Protein AF-A0A3A6MTH6-F1 (afdb_monomer_lite)

Sequence (159 aa):
MTALTVNKDRPFRAPSGGLETMKVQLAGYTNRGAGNVAFTCFKGAVIACDVSDTDGYFGPMDFSAATGDLFGGIAMEKQAVTSVETADGSVELTVAKNGVWAFPKASLAITDLGAVIYATDTDAVTTTSTNAMAIGILEDIDDTYAWINIEDYFMRAIA

Structure (mmCIF, N/CA/C/O backbone):
data_AF-A0A3A6MTH6-F1
#
_entry.id   AF-A0A3A6MTH6-F1
#
loop_
_atom_site.group_PDB
_atom_site.id
_atom_site.type_symbol
_atom_site.label_atom_id
_atom_site.label_alt_id
_atom_site.label_comp_id
_atom_site.label_asym_id
_atom_site.label_entity_id
_atom_site.label_seq_id
_atom_site.pdbx_PDB_ins_code
_atom_site.Cartn_x
_atom_site.Cartn_y
_atom_site.Cartn_z
_atom_site.occupancy
_atom_site.B_iso_or_equiv
_atom_site.auth_seq_id
_atom_site.auth_comp_id
_atom_site.auth_asym_id
_atom_site.auth_atom_id
_atom_site.pdbx_PDB_model_num
ATOM 1 N N . MET A 1 1 ? -10.440 -2.875 -12.773 1.00 51.69 1 MET A N 1
ATOM 2 C CA . MET A 1 1 ? -9.432 -2.503 -11.771 1.00 51.69 1 MET A CA 1
ATOM 3 C C . MET A 1 1 ? -9.098 -1.046 -11.983 1.00 51.69 1 MET A C 1
ATOM 5 O O . MET A 1 1 ? -8.857 -0.653 -13.124 1.00 51.69 1 MET A O 1
ATOM 9 N N . THR A 1 2 ? -9.224 -0.228 -10.943 1.00 50.03 2 THR A N 1
ATOM 10 C CA . THR A 1 2 ? -9.032 1.221 -11.056 1.00 50.03 2 THR A CA 1
ATOM 11 C C . THR A 1 2 ? -7.782 1.569 -10.278 1.00 50.03 2 THR A C 1
ATOM 13 O O . THR A 1 2 ? -7.848 1.833 -9.080 1.00 50.03 2 THR A O 1
ATOM 16 N N . ALA A 1 3 ? -6.646 1.575 -10.975 1.00 59.59 3 ALA A N 1
ATOM 17 C CA . ALA A 1 3 ? -5.412 2.091 -10.415 1.00 59.59 3 ALA A CA 1
ATOM 18 C C . ALA A 1 3 ? -5.623 3.530 -9.925 1.00 59.59 3 ALA A C 1
ATOM 20 O O . ALA A 1 3 ? -6.411 4.304 -10.484 1.00 59.59 3 ALA A O 1
ATOM 21 N N . LEU A 1 4 ? -4.883 3.900 -8.885 1.00 77.81 4 LEU A N 1
ATOM 22 C CA . LEU A 1 4 ? -4.774 5.291 -8.478 1.00 77.81 4 LEU A CA 1
ATOM 23 C C . LEU A 1 4 ? -4.398 6.165 -9.674 1.00 77.81 4 LEU A C 1
ATOM 25 O O . LEU A 1 4 ? -3.557 5.789 -10.481 1.00 77.81 4 LEU A O 1
ATOM 29 N N . THR A 1 5 ? -5.011 7.341 -9.775 1.00 83.38 5 THR A N 1
ATOM 30 C CA . THR A 1 5 ? -4.759 8.288 -10.875 1.00 83.38 5 THR A CA 1
ATOM 31 C C . THR A 1 5 ? -4.035 9.553 -10.415 1.00 83.38 5 THR A C 1
ATOM 33 O O . THR A 1 5 ? -3.612 10.362 -11.240 1.00 83.38 5 THR A O 1
ATOM 36 N N . VAL A 1 6 ? -3.879 9.729 -9.099 1.00 87.69 6 VAL A N 1
ATOM 37 C CA . VAL A 1 6 ? -3.254 10.890 -8.456 1.00 87.69 6 VAL A CA 1
ATOM 38 C C . VAL A 1 6 ? -2.546 10.477 -7.164 1.00 87.69 6 VAL A C 1
ATOM 40 O O . VAL A 1 6 ? -2.875 9.450 -6.567 1.00 87.69 6 VAL A O 1
ATOM 43 N N . ASN A 1 7 ? -1.599 11.303 -6.706 1.00 89.56 7 ASN A N 1
ATOM 44 C CA . ASN A 1 7 ? -1.023 11.169 -5.368 1.00 89.56 7 ASN A CA 1
ATOM 45 C C . ASN A 1 7 ? -2.121 11.319 -4.312 1.00 89.56 7 ASN A C 1
ATOM 47 O O . ASN A 1 7 ? -2.976 12.199 -4.419 1.00 89.56 7 ASN A O 1
ATOM 51 N N . LYS A 1 8 ? -2.078 10.467 -3.288 1.00 86.81 8 LYS A N 1
ATOM 52 C CA . LYS A 1 8 ? -3.010 10.522 -2.158 1.00 86.81 8 LYS A CA 1
ATOM 53 C C . LYS A 1 8 ? -2.473 11.327 -0.985 1.00 86.81 8 LYS A C 1
ATOM 55 O O . LYS A 1 8 ? -3.280 11.795 -0.193 1.00 86.81 8 LYS A O 1
ATOM 60 N N . ASP A 1 9 ? -1.146 11.450 -0.869 1.00 87.06 9 ASP A N 1
ATOM 61 C CA . ASP A 1 9 ? -0.467 12.138 0.240 1.00 87.06 9 ASP A CA 1
ATOM 62 C C . ASP A 1 9 ? -1.086 11.778 1.604 1.00 87.06 9 ASP A C 1
ATOM 64 O O . ASP A 1 9 ? -1.457 12.642 2.397 1.00 87.06 9 ASP A O 1
ATOM 68 N N . ARG A 1 10 ? -1.245 10.466 1.839 1.00 92.19 10 ARG A N 1
ATOM 69 C CA . ARG A 1 10 ? -1.963 9.929 3.000 1.00 92.19 10 ARG A CA 1
ATOM 70 C C . ARG A 1 10 ? -1.387 10.492 4.305 1.00 92.19 10 ARG A C 1
ATOM 72 O O . ARG A 1 10 ? -0.175 10.384 4.514 1.00 92.19 10 ARG A O 1
ATOM 79 N N . PRO A 1 11 ? -2.232 11.030 5.203 1.00 96.06 11 PRO A N 1
ATOM 80 C CA . PRO A 1 11 ? -1.827 11.286 6.576 1.00 96.06 11 PRO A CA 1
ATOM 81 C C . PRO A 1 11 ? -1.306 10.003 7.230 1.00 96.06 11 PRO A C 1
ATOM 83 O O . PRO A 1 11 ? -1.843 8.917 6.997 1.00 96.06 11 PRO A O 1
ATOM 86 N N . PHE A 1 12 ? -0.279 10.131 8.066 1.00 96.81 12 PHE A N 1
ATOM 87 C CA . PHE A 1 12 ? 0.269 9.004 8.811 1.00 96.81 12 PHE A CA 1
ATOM 88 C C . PHE A 1 12 ? 0.731 9.423 10.203 1.00 96.81 12 PHE A C 1
ATOM 90 O O . PHE A 1 12 ? 1.056 10.587 10.450 1.00 96.81 12 PHE A O 1
ATOM 97 N N . ARG A 1 13 ? 0.769 8.449 11.111 1.00 97.25 13 ARG A N 1
ATOM 98 C CA . ARG A 1 13 ? 1.364 8.569 12.442 1.00 97.25 13 ARG A CA 1
ATOM 99 C C . ARG A 1 13 ? 2.617 7.697 12.453 1.00 97.25 13 ARG A C 1
ATOM 101 O O . ARG A 1 13 ? 2.530 6.480 12.290 1.00 97.25 13 ARG A O 1
ATOM 108 N N . ALA A 1 14 ? 3.782 8.328 12.578 1.00 94.25 14 ALA A N 1
ATOM 109 C CA . ALA A 1 14 ? 5.042 7.604 12.700 1.00 94.25 14 ALA A CA 1
ATOM 110 C C . ALA A 1 14 ? 5.132 6.941 14.086 1.00 94.25 14 ALA A C 1
ATOM 112 O O . ALA A 1 14 ? 4.704 7.554 15.071 1.00 94.25 14 ALA A O 1
ATOM 113 N N . PRO A 1 15 ? 5.713 5.736 14.193 1.00 93.06 15 PRO A N 1
ATOM 114 C CA . PRO A 1 15 ? 6.022 5.157 15.492 1.00 93.06 15 PRO A CA 1
ATOM 115 C C . PRO A 1 15 ? 7.141 5.959 16.176 1.00 93.06 15 PRO A C 1
ATOM 117 O O . PRO A 1 15 ? 7.805 6.795 15.559 1.00 93.06 15 PRO A O 1
ATOM 120 N N . SER A 1 16 ? 7.373 5.710 17.467 1.00 89.81 16 SER A N 1
ATOM 121 C CA . SER A 1 16 ? 8.349 6.462 18.278 1.00 89.81 16 SER A CA 1
ATOM 122 C C . SER A 1 16 ? 9.789 6.393 17.748 1.00 89.81 16 SER A C 1
ATOM 124 O O . SER A 1 16 ? 10.556 7.332 17.954 1.00 89.81 16 SER A O 1
ATOM 126 N N . GLY A 1 17 ? 10.144 5.317 17.037 1.00 91.44 17 GLY A N 1
ATOM 127 C CA . GLY A 1 17 ? 11.430 5.144 16.351 1.00 91.44 17 GLY A CA 1
ATOM 128 C C . GLY A 1 17 ? 11.535 5.845 14.991 1.00 91.44 17 GLY A C 1
ATOM 129 O O . GLY A 1 17 ? 12.594 5.812 14.369 1.00 91.44 17 GLY A O 1
ATOM 130 N N . GLY A 1 18 ? 10.466 6.498 14.535 1.00 94.25 18 GLY A N 1
ATOM 131 C CA . GLY A 1 18 ? 10.372 7.081 13.203 1.00 94.25 18 GLY A CA 1
ATOM 132 C C . GLY A 1 18 ? 9.885 6.088 12.149 1.00 94.25 18 GLY A C 1
ATOM 133 O O . GLY A 1 18 ? 9.709 4.897 12.394 1.00 94.25 18 GLY A O 1
ATOM 134 N N . LEU A 1 19 ? 9.622 6.616 10.956 1.00 95.88 19 LEU A N 1
ATOM 135 C CA . LEU A 1 19 ? 9.149 5.818 9.834 1.00 95.88 19 LEU A CA 1
ATOM 136 C C . LEU A 1 19 ? 10.312 5.032 9.214 1.00 95.88 19 LEU A C 1
ATOM 138 O O . LEU A 1 19 ? 11.292 5.623 8.758 1.00 95.88 19 LEU A O 1
ATOM 142 N N . GLU A 1 20 ? 10.179 3.713 9.149 1.00 97.31 20 GLU A N 1
ATOM 143 C CA . GLU A 1 20 ? 11.087 2.849 8.408 1.00 97.31 20 GLU A CA 1
ATOM 144 C C . GLU A 1 20 ? 10.660 2.741 6.947 1.00 97.31 20 GLU A C 1
ATOM 146 O O . GLU A 1 20 ? 9.478 2.590 6.624 1.00 97.31 20 GLU A O 1
ATOM 151 N N . THR A 1 21 ? 11.644 2.754 6.050 1.00 97.25 21 THR A N 1
ATOM 152 C CA . THR A 1 21 ? 11.415 2.613 4.612 1.00 97.25 21 THR A CA 1
ATOM 153 C C . THR A 1 21 ? 12.288 1.522 4.007 1.00 97.25 21 THR A C 1
ATOM 155 O O . THR A 1 21 ? 13.319 1.141 4.564 1.00 97.25 21 THR A O 1
ATOM 158 N N . MET A 1 22 ? 11.859 0.999 2.862 1.00 97.06 22 MET A N 1
ATOM 159 C CA . MET A 1 22 ? 12.626 0.083 2.022 1.00 97.06 22 MET A CA 1
ATOM 160 C C . MET A 1 22 ? 12.524 0.529 0.569 1.00 97.06 22 MET A C 1
ATOM 162 O O . MET A 1 22 ? 11.527 1.121 0.165 1.00 97.06 22 MET A O 1
ATOM 166 N N . LYS A 1 23 ? 13.551 0.222 -0.222 1.00 97.38 23 LYS A N 1
ATOM 167 C CA . LYS A 1 23 ? 13.454 0.260 -1.677 1.00 97.38 23 LYS A CA 1
ATOM 168 C C . LYS A 1 23 ? 12.986 -1.093 -2.186 1.00 97.38 23 LYS A C 1
ATOM 170 O O . LYS A 1 23 ? 13.621 -2.103 -1.891 1.00 97.38 23 LYS A O 1
ATOM 175 N N . VAL A 1 24 ? 11.902 -1.100 -2.947 1.00 95.62 24 VAL A N 1
ATOM 176 C CA . VAL A 1 24 ? 11.422 -2.283 -3.664 1.00 95.62 24 VAL A CA 1
ATOM 177 C C . VAL A 1 24 ? 11.671 -2.123 -5.155 1.00 95.62 24 VAL A C 1
AT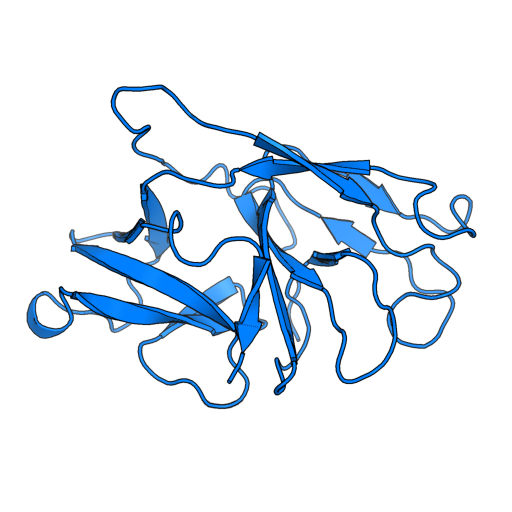OM 179 O O . VAL A 1 24 ? 11.622 -1.015 -5.690 1.00 95.62 24 VAL A O 1
ATOM 182 N N . GLN A 1 25 ? 11.953 -3.237 -5.821 1.00 94.75 25 GLN A N 1
ATOM 183 C CA . GLN A 1 25 ? 12.140 -3.283 -7.266 1.00 94.75 25 GLN A CA 1
ATOM 184 C C . GLN A 1 25 ? 10.781 -3.403 -7.947 1.00 94.75 25 GLN A C 1
ATOM 186 O O . GLN A 1 25 ? 9.995 -4.294 -7.611 1.00 94.75 25 GLN A O 1
ATOM 191 N N . LEU A 1 26 ? 10.505 -2.492 -8.879 1.00 94.44 26 LEU A N 1
ATOM 192 C CA . LEU A 1 26 ? 9.275 -2.525 -9.655 1.00 94.44 26 LEU A CA 1
ATOM 193 C C . LEU A 1 26 ? 9.390 -3.493 -10.833 1.00 94.44 26 LEU A C 1
ATOM 195 O O . LEU A 1 26 ? 10.481 -3.692 -11.377 1.00 94.44 26 LEU A O 1
ATOM 199 N N . ALA A 1 27 ? 8.251 -4.052 -11.239 1.00 92.25 27 ALA A N 1
ATOM 200 C CA . ALA A 1 27 ? 8.151 -4.810 -12.480 1.00 92.25 27 ALA A CA 1
ATOM 201 C C . ALA A 1 27 ? 8.582 -3.942 -13.673 1.00 92.25 27 ALA A C 1
ATOM 203 O O . ALA A 1 27 ? 8.283 -2.746 -13.736 1.00 92.25 27 ALA A O 1
ATOM 204 N N . GLY A 1 28 ? 9.292 -4.545 -14.619 1.00 91.62 28 GLY A N 1
ATOM 205 C CA . GLY A 1 28 ? 9.644 -3.919 -15.883 1.00 91.62 28 GLY A CA 1
ATOM 206 C C . GLY A 1 28 ? 8.433 -3.834 -16.805 1.00 91.62 28 GLY A C 1
ATOM 207 O O . GLY A 1 28 ? 7.485 -4.614 -16.699 1.00 91.62 28 GLY A O 1
ATOM 208 N N . TYR A 1 29 ? 8.486 -2.917 -17.768 1.00 90.88 29 TYR A N 1
ATOM 209 C CA . TYR A 1 29 ? 7.431 -2.721 -18.764 1.00 90.88 29 TYR A CA 1
ATOM 210 C C . TYR A 1 29 ? 7.054 -3.995 -19.514 1.00 90.88 29 TYR A C 1
ATOM 212 O O . TYR A 1 29 ? 5.912 -4.119 -19.925 1.00 90.88 29 TYR A O 1
ATOM 220 N N . THR A 1 30 ? 8.004 -4.907 -19.736 1.00 88.69 30 THR A N 1
ATOM 221 C CA . THR A 1 30 ? 7.761 -6.131 -20.517 1.00 88.69 30 THR A CA 1
ATOM 222 C C . THR A 1 30 ? 7.197 -7.284 -19.690 1.00 88.69 30 THR A C 1
ATOM 224 O O . THR A 1 30 ? 6.708 -8.249 -20.275 1.00 88.69 30 THR A O 1
ATOM 227 N N . ASN A 1 31 ? 7.266 -7.181 -18.362 1.00 84.81 31 ASN A N 1
ATOM 228 C CA . ASN A 1 31 ? 6.827 -8.220 -17.439 1.00 84.81 31 ASN A CA 1
ATOM 229 C C . ASN A 1 31 ? 5.425 -7.908 -16.896 1.00 84.81 31 ASN A C 1
ATOM 231 O O . ASN A 1 31 ? 4.548 -8.763 -16.965 1.00 84.81 31 ASN A O 1
ATOM 235 N N . ARG A 1 32 ? 5.180 -6.643 -16.505 1.00 85.25 32 ARG A N 1
ATOM 236 C CA . ARG A 1 32 ? 3.949 -6.201 -15.830 1.00 85.25 32 ARG A CA 1
ATOM 237 C C . ARG A 1 32 ? 2.667 -6.759 -16.459 1.00 85.25 32 ARG A C 1
ATOM 239 O O . ARG A 1 32 ? 2.307 -6.392 -17.578 1.00 85.25 32 ARG A O 1
ATOM 246 N N . GLY A 1 33 ? 1.907 -7.549 -15.698 1.00 71.62 33 GLY A N 1
ATOM 247 C CA . GLY A 1 33 ? 0.583 -8.030 -16.115 1.00 71.62 33 GLY A CA 1
ATOM 248 C C . GLY A 1 33 ? 0.615 -8.881 -17.391 1.00 71.62 33 GLY A C 1
ATOM 249 O O . GLY A 1 33 ? -0.282 -8.770 -18.232 1.00 71.62 33 GLY A O 1
ATOM 2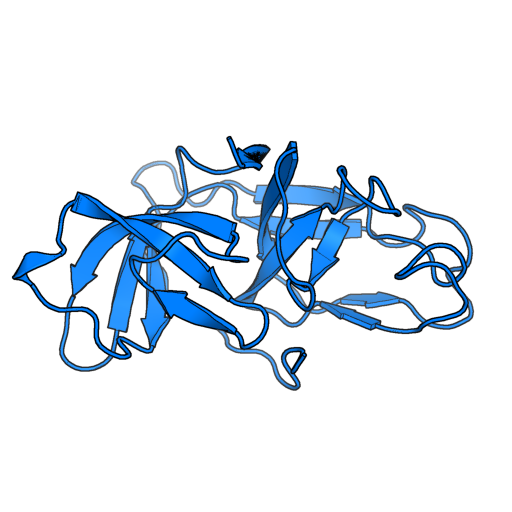50 N N . ALA A 1 34 ? 1.669 -9.691 -17.548 1.00 67.62 34 ALA A N 1
ATOM 251 C CA . ALA A 1 34 ? 1.939 -10.553 -18.699 1.00 67.62 34 ALA A CA 1
ATOM 252 C C . ALA A 1 34 ? 2.213 -9.817 -20.033 1.00 67.62 34 ALA A C 1
ATOM 254 O O . ALA A 1 34 ? 2.034 -10.399 -21.111 1.00 67.62 34 ALA A O 1
ATOM 255 N N . GLY A 1 35 ? 2.661 -8.552 -20.009 1.00 71.31 35 GLY A N 1
ATOM 256 C CA . GLY A 1 35 ? 3.054 -7.861 -21.239 1.00 71.31 35 GLY A CA 1
ATOM 257 C C . GLY A 1 35 ? 3.520 -6.410 -21.106 1.00 71.31 35 GLY A C 1
ATOM 258 O O . GLY A 1 35 ? 3.786 -5.902 -20.031 1.00 71.31 35 GLY A O 1
ATOM 259 N N . ASN A 1 36 ? 3.602 -5.751 -22.268 1.00 84.62 36 ASN A N 1
ATOM 260 C CA . ASN A 1 36 ? 4.113 -4.398 -22.532 1.00 84.62 36 ASN A CA 1
ATOM 261 C C . ASN A 1 36 ? 3.228 -3.268 -21.952 1.00 84.62 36 ASN A C 1
ATOM 263 O O . ASN A 1 36 ? 2.640 -2.474 -22.701 1.00 84.62 36 ASN A O 1
ATOM 267 N N . VAL A 1 37 ? 3.104 -3.196 -20.627 1.00 88.44 37 VAL A N 1
ATOM 268 C CA . VAL A 1 37 ? 2.199 -2.271 -19.930 1.00 88.44 37 VAL A CA 1
ATOM 269 C C . VAL A 1 37 ? 2.983 -1.244 -19.119 1.00 88.44 37 VAL A C 1
ATOM 271 O O . VAL A 1 37 ? 3.747 -1.566 -18.214 1.00 88.44 37 VAL A O 1
ATOM 274 N N . ALA A 1 38 ? 2.762 0.035 -19.429 1.00 92.00 38 ALA A N 1
ATOM 275 C CA . ALA A 1 38 ? 3.271 1.135 -18.620 1.00 92.00 38 ALA A CA 1
ATOM 276 C C . ALA A 1 38 ? 2.365 1.347 -17.405 1.00 92.00 38 ALA A C 1
ATOM 278 O O . ALA A 1 38 ? 1.140 1.258 -17.515 1.00 92.00 38 ALA A O 1
ATOM 279 N N . PHE A 1 39 ? 2.954 1.685 -16.263 1.00 92.50 39 PHE A N 1
ATOM 280 C CA . PHE A 1 39 ? 2.206 1.912 -15.031 1.00 92.50 39 PHE A CA 1
ATOM 281 C C . PHE A 1 39 ? 2.846 2.995 -14.166 1.00 92.50 39 PHE A C 1
ATOM 283 O O . PHE A 1 39 ? 3.950 3.481 -14.415 1.00 92.50 39 PHE A O 1
ATOM 290 N N . THR A 1 40 ? 2.110 3.436 -13.152 1.00 94.81 40 THR A N 1
ATOM 291 C CA . THR A 1 40 ? 2.571 4.457 -12.212 1.00 94.81 40 THR A CA 1
ATOM 292 C C . THR A 1 40 ? 2.189 4.067 -10.796 1.00 94.81 40 THR A C 1
ATOM 294 O O . THR A 1 40 ? 1.017 3.872 -10.485 1.00 94.81 40 THR A O 1
ATOM 297 N N . CYS A 1 41 ? 3.188 4.025 -9.924 1.00 94.62 41 CYS A N 1
ATOM 298 C CA . CYS A 1 41 ? 3.003 3.995 -8.485 1.00 94.62 41 CYS A CA 1
ATOM 299 C C . CYS A 1 41 ? 2.844 5.440 -8.012 1.00 94.62 41 CYS A C 1
ATOM 301 O O . CYS A 1 41 ? 3.789 6.225 -8.089 1.00 94.62 41 CYS A O 1
ATOM 303 N N . PHE A 1 42 ? 1.654 5.820 -7.556 1.00 95.44 42 PHE A N 1
ATOM 304 C CA . PHE A 1 42 ? 1.426 7.143 -6.976 1.00 95.44 42 PHE A CA 1
ATOM 305 C C . PHE A 1 42 ? 1.813 7.168 -5.500 1.00 95.44 42 PHE A C 1
ATOM 307 O O . PHE A 1 42 ? 1.694 6.166 -4.798 1.00 95.44 42 PHE A O 1
ATOM 314 N N . LYS A 1 43 ? 2.220 8.335 -4.995 1.00 95.06 43 LYS A N 1
ATOM 315 C CA . LYS A 1 43 ? 2.526 8.483 -3.570 1.00 95.06 43 LYS A CA 1
ATOM 316 C C . LYS A 1 43 ? 1.280 8.199 -2.725 1.00 95.06 43 LYS A C 1
ATOM 318 O O . LYS A 1 43 ? 0.211 8.759 -2.980 1.00 95.06 43 LYS A O 1
ATOM 323 N N . GLY A 1 44 ? 1.434 7.362 -1.705 1.00 94.62 44 GLY A N 1
ATOM 324 C CA . GLY A 1 44 ? 0.355 6.852 -0.863 1.00 94.62 44 GLY A CA 1
ATOM 325 C C . GLY A 1 44 ? -0.347 5.610 -1.421 1.00 94.62 44 GLY A C 1
ATOM 326 O O . GLY A 1 44 ? -1.292 5.142 -0.795 1.00 94.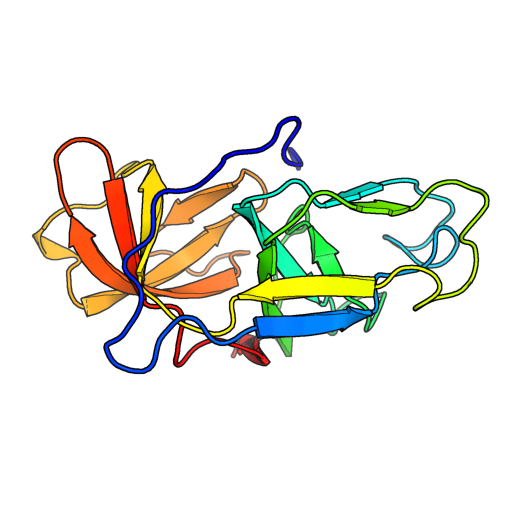62 44 GLY A O 1
ATOM 327 N N . ALA A 1 45 ? 0.069 5.075 -2.572 1.00 94.81 45 ALA A N 1
ATOM 328 C CA . ALA A 1 45 ? -0.468 3.822 -3.091 1.00 94.81 45 ALA A CA 1
ATOM 329 C C . ALA A 1 45 ? -0.113 2.636 -2.190 1.00 94.81 45 ALA A C 1
ATOM 331 O O . ALA A 1 45 ? 0.996 2.573 -1.658 1.00 94.81 45 ALA A O 1
ATOM 332 N N . VAL A 1 46 ? -1.034 1.677 -2.088 1.00 95.31 46 VAL A N 1
ATOM 333 C CA . VAL A 1 46 ? -0.708 0.325 -1.627 1.00 95.31 46 VAL A CA 1
ATOM 334 C C . VAL A 1 46 ? 0.138 -0.333 -2.709 1.00 95.31 46 VAL A C 1
ATOM 336 O O . VAL A 1 46 ? -0.253 -0.362 -3.878 1.00 95.31 46 VAL A O 1
ATOM 339 N N . ILE A 1 47 ? 1.308 -0.821 -2.316 1.00 95.38 47 ILE A N 1
ATOM 340 C CA . ILE A 1 47 ? 2.231 -1.532 -3.191 1.00 95.38 47 ILE A CA 1
ATOM 341 C C . ILE A 1 47 ? 2.140 -3.014 -2.868 1.00 95.38 47 ILE A C 1
ATOM 343 O O . ILE A 1 47 ? 2.111 -3.396 -1.699 1.00 95.38 47 ILE A O 1
ATOM 347 N N . ALA A 1 48 ? 2.078 -3.844 -3.900 1.00 93.81 48 ALA A N 1
ATOM 348 C CA . ALA A 1 48 ? 1.967 -5.286 -3.763 1.00 93.81 48 ALA A CA 1
ATOM 349 C C . ALA A 1 48 ? 2.841 -5.994 -4.799 1.00 93.81 48 ALA A C 1
ATOM 351 O O . ALA A 1 48 ? 3.165 -5.424 -5.843 1.00 93.81 48 ALA A O 1
ATOM 352 N N . CYS A 1 49 ? 3.243 -7.218 -4.477 1.00 92.38 49 CYS A N 1
ATOM 353 C CA . CYS A 1 49 ? 3.918 -8.125 -5.392 1.00 92.38 49 CYS A CA 1
ATOM 354 C C . CYS A 1 49 ? 2.984 -9.297 -5.669 1.00 92.38 49 CYS A C 1
ATOM 356 O O . CYS A 1 49 ? 2.576 -9.988 -4.732 1.00 92.38 49 CYS A O 1
ATOM 358 N N . ASP A 1 50 ? 2.647 -9.474 -6.942 1.00 85.88 50 ASP A N 1
ATOM 359 C CA . ASP A 1 50 ? 1.951 -10.656 -7.428 1.00 85.88 50 ASP A CA 1
ATOM 360 C C . ASP A 1 50 ? 2.975 -11.789 -7.565 1.00 85.88 50 ASP A C 1
ATOM 362 O O . ASP A 1 50 ? 3.908 -11.726 -8.371 1.00 85.88 50 ASP A O 1
ATOM 366 N N . VAL A 1 51 ? 2.854 -12.785 -6.692 1.00 84.06 51 VAL A N 1
ATOM 367 C CA . VAL A 1 51 ? 3.747 -13.956 -6.652 1.00 84.06 51 VAL A CA 1
ATOM 368 C C . VAL A 1 51 ? 3.011 -15.209 -7.109 1.00 84.06 51 VAL A C 1
ATOM 370 O O . VAL A 1 51 ? 3.638 -16.172 -7.552 1.00 84.06 51 VAL A O 1
ATOM 373 N N . SER A 1 52 ? 1.688 -15.211 -6.971 1.00 71.44 52 SER A N 1
ATOM 374 C CA . SER A 1 52 ? 0.827 -16.335 -7.326 1.00 71.44 52 SER A CA 1
ATOM 375 C C . SER A 1 52 ? 0.761 -16.565 -8.838 1.00 71.44 52 SER A C 1
ATOM 377 O O . SER A 1 52 ? 0.718 -17.704 -9.310 1.00 71.44 52 SER A O 1
ATOM 379 N N . ASP A 1 53 ? 0.725 -15.442 -9.539 1.00 65.00 53 ASP A N 1
ATOM 380 C CA . ASP A 1 53 ? 0.296 -15.198 -10.892 1.00 65.00 53 ASP A CA 1
ATOM 381 C C . ASP A 1 53 ? 1.353 -15.098 -11.982 1.00 65.00 53 ASP A C 1
ATOM 383 O O . ASP A 1 53 ? 1.581 -15.979 -12.815 1.00 65.00 53 ASP A O 1
ATOM 387 N N . THR A 1 54 ? 1.965 -13.921 -11.991 1.00 61.16 54 THR A N 1
ATOM 388 C CA . THR A 1 54 ? 2.935 -13.417 -12.951 1.00 61.16 54 THR A CA 1
ATOM 389 C C . THR A 1 54 ? 3.418 -12.093 -12.364 1.00 61.16 54 THR A C 1
ATOM 391 O O . THR A 1 54 ? 2.626 -11.173 -12.232 1.00 61.16 54 THR A O 1
ATOM 394 N N . ASP A 1 55 ? 4.682 -12.034 -11.935 1.00 64.88 55 ASP A N 1
ATOM 395 C CA . ASP A 1 55 ? 5.566 -10.857 -11.976 1.00 64.88 55 ASP A CA 1
ATOM 396 C C . ASP A 1 55 ? 6.672 -10.979 -10.930 1.00 64.88 55 ASP A C 1
ATOM 398 O O . ASP A 1 55 ? 7.800 -10.646 -11.247 1.00 64.88 55 ASP A O 1
ATOM 402 N N . GLY A 1 56 ? 6.442 -11.479 -9.710 1.00 75.75 56 GLY A N 1
ATOM 403 C CA . GLY A 1 56 ? 7.496 -11.592 -8.680 1.00 75.75 56 GLY A CA 1
ATOM 404 C C . GLY A 1 56 ? 8.181 -10.259 -8.307 1.00 75.75 56 GLY A C 1
ATOM 405 O O . GLY A 1 56 ? 9.118 -10.234 -7.505 1.00 75.75 56 GLY A O 1
ATOM 406 N N . TYR A 1 57 ? 7.690 -9.151 -8.864 1.00 85.19 57 TYR A N 1
ATOM 407 C CA . TYR A 1 57 ? 8.161 -7.788 -8.697 1.00 85.19 57 TYR A CA 1
ATOM 408 C C . TYR A 1 57 ? 6.996 -6.892 -8.279 1.00 85.19 57 TYR A C 1
ATOM 410 O O . TYR A 1 57 ? 5.824 -7.175 -8.529 1.00 85.19 57 TYR A O 1
ATOM 418 N N . PHE A 1 58 ? 7.322 -5.782 -7.621 1.00 93.19 58 PHE A N 1
ATOM 419 C CA . PHE A 1 58 ? 6.313 -4.917 -7.026 1.00 93.19 58 PHE A CA 1
ATOM 420 C C . PHE A 1 58 ? 5.655 -3.993 -8.054 1.00 93.19 58 PHE A C 1
ATOM 422 O O . PHE A 1 58 ? 6.258 -3.562 -9.038 1.00 93.19 58 PHE A O 1
ATOM 429 N N . GLY A 1 59 ? 4.423 -3.596 -7.762 1.00 93.00 59 GLY A N 1
ATOM 430 C CA . GLY A 1 59 ? 3.760 -2.479 -8.420 1.00 93.00 59 GLY A CA 1
ATOM 431 C C . GLY A 1 59 ? 2.553 -1.996 -7.622 1.00 93.00 59 GLY A C 1
ATOM 432 O O . GLY A 1 59 ? 2.371 -2.408 -6.471 1.00 93.00 59 GLY A O 1
ATOM 433 N N . PRO A 1 60 ? 1.737 -1.089 -8.183 1.00 92.62 60 PRO A N 1
ATOM 434 C CA . PRO A 1 60 ? 0.526 -0.656 -7.506 1.00 92.62 60 PRO A CA 1
ATOM 435 C C . PRO A 1 60 ? -0.418 -1.845 -7.322 1.00 92.62 60 PRO A C 1
ATOM 437 O O . PRO A 1 60 ? -0.482 -2.733 -8.176 1.00 92.62 60 PRO A O 1
ATOM 440 N N . MET A 1 61 ? -1.158 -1.840 -6.214 1.00 90.62 61 MET A N 1
ATOM 441 C CA . MET A 1 61 ? -2.277 -2.750 -6.016 1.00 90.62 61 MET A CA 1
ATOM 442 C C . MET A 1 61 ? -3.433 -2.350 -6.940 1.00 90.62 61 MET A C 1
ATOM 444 O O . MET A 1 61 ? -4.322 -1.584 -6.576 1.00 90.62 61 MET A O 1
ATOM 448 N N . ASP A 1 62 ? -3.385 -2.859 -8.160 1.00 88.50 62 ASP A N 1
ATOM 449 C CA . ASP A 1 62 ? -4.411 -2.718 -9.187 1.00 88.50 62 ASP A CA 1
ATOM 450 C C . ASP A 1 62 ? -4.851 -4.089 -9.713 1.00 88.50 62 ASP A C 1
ATOM 452 O O . ASP A 1 62 ? -5.373 -4.153 -10.818 1.00 88.50 62 ASP A O 1
ATOM 456 N N . PHE A 1 63 ? -4.635 -5.150 -8.924 1.00 87.00 63 PHE A N 1
ATOM 457 C CA . PHE A 1 63 ? -4.959 -6.543 -9.221 1.00 87.00 63 PHE A CA 1
ATOM 458 C C . PHE A 1 63 ? -5.792 -7.204 -8.114 1.00 87.00 63 PHE A C 1
ATOM 460 O O . PHE A 1 63 ? -5.853 -6.718 -6.981 1.00 87.00 63 PHE A O 1
ATOM 467 N N . SER A 1 64 ? -6.461 -8.310 -8.455 1.00 89.44 64 SER A N 1
ATOM 468 C CA . SER A 1 64 ? -7.174 -9.149 -7.484 1.00 89.44 64 SER A CA 1
ATOM 469 C C . SER A 1 64 ? -6.169 -10.006 -6.732 1.00 89.44 64 SER A C 1
ATOM 471 O O . SER A 1 64 ? -5.558 -10.880 -7.333 1.00 89.44 64 SER A O 1
ATOM 473 N N . ALA A 1 65 ? -6.003 -9.754 -5.437 1.00 89.75 65 ALA A N 1
ATOM 474 C CA . ALA A 1 65 ? -4.984 -10.445 -4.660 1.00 89.75 65 ALA A CA 1
ATOM 475 C C . ALA A 1 65 ? -5.338 -11.927 -4.447 1.00 89.75 65 ALA A C 1
ATOM 477 O O . ALA A 1 65 ? -6.492 -12.257 -4.147 1.00 89.75 65 ALA A O 1
ATOM 478 N N . ALA A 1 66 ? -4.340 -12.797 -4.558 1.00 89.44 66 ALA A N 1
ATOM 479 C CA . ALA A 1 66 ? -4.447 -14.236 -4.384 1.00 89.44 66 ALA A CA 1
ATOM 480 C C . ALA A 1 66 ? -3.438 -14.765 -3.348 1.00 89.44 66 ALA A C 1
ATOM 482 O O . ALA A 1 66 ? -2.549 -14.060 -2.864 1.00 89.44 66 ALA A O 1
ATOM 483 N N . THR A 1 67 ? -3.600 -16.032 -2.958 1.00 89.38 67 THR A N 1
ATOM 484 C CA . THR A 1 67 ? -2.714 -16.690 -1.988 1.00 89.38 67 THR A CA 1
ATOM 485 C C . THR A 1 67 ? -1.264 -16.655 -2.469 1.00 89.38 67 THR A C 1
ATOM 487 O O . THR A 1 67 ? -0.963 -17.080 -3.581 1.00 89.38 67 THR A O 1
ATOM 490 N N . GLY A 1 68 ? -0.357 -16.212 -1.598 1.00 88.38 68 GLY A N 1
ATOM 491 C CA . GLY A 1 68 ? 1.068 -16.064 -1.901 1.00 88.38 68 GLY A CA 1
ATOM 492 C C . GLY A 1 68 ? 1.503 -14.641 -2.252 1.00 88.38 68 GLY A C 1
ATOM 493 O O . GLY A 1 68 ? 2.681 -14.332 -2.071 1.00 88.38 68 GLY A O 1
ATOM 494 N N . ASP A 1 69 ? 0.584 -13.762 -2.658 1.00 92.12 69 ASP A N 1
ATOM 495 C CA . ASP A 1 69 ? 0.919 -12.369 -2.958 1.00 92.12 69 ASP A CA 1
ATOM 496 C C . ASP A 1 69 ? 1.368 -11.622 -1.703 1.00 92.12 69 ASP A C 1
ATOM 498 O O . ASP A 1 69 ? 0.925 -11.911 -0.586 1.00 92.12 69 ASP A O 1
ATOM 502 N N . LEU A 1 70 ? 2.252 -10.642 -1.891 1.00 94.12 70 LEU A N 1
ATOM 503 C CA . LEU A 1 70 ? 2.916 -9.940 -0.796 1.00 94.12 70 LEU A CA 1
ATOM 504 C C . LEU A 1 70 ? 2.469 -8.484 -0.723 1.00 94.12 70 LEU A C 1
ATOM 506 O O . LEU A 1 70 ? 2.526 -7.752 -1.715 1.00 94.12 70 LEU A O 1
ATOM 510 N N . PHE A 1 71 ? 2.138 -8.020 0.480 1.00 95.69 71 PHE A N 1
ATOM 511 C CA . PHE A 1 71 ? 2.001 -6.591 0.735 1.00 95.69 71 PHE A CA 1
ATOM 512 C C . PHE A 1 71 ? 3.384 -5.931 0.837 1.00 95.69 71 PHE A C 1
ATOM 514 O O . PHE A 1 71 ? 4.189 -6.248 1.708 1.00 95.69 71 PHE A O 1
ATOM 521 N N . GLY A 1 72 ? 3.664 -4.987 -0.056 1.00 95.50 72 GLY A N 1
ATOM 522 C CA . GLY A 1 72 ? 4.949 -4.300 -0.175 1.00 95.50 72 GLY A CA 1
ATOM 523 C C . GLY A 1 72 ? 5.047 -2.974 0.573 1.00 95.50 72 GLY A C 1
ATOM 524 O O . GLY A 1 72 ? 6.058 -2.298 0.431 1.00 95.50 72 GLY A O 1
ATOM 525 N N . GLY A 1 73 ? 4.034 -2.565 1.340 1.00 96.81 73 GLY A N 1
ATOM 526 C CA . GLY A 1 73 ? 4.027 -1.278 2.042 1.00 96.81 73 GLY A CA 1
ATOM 527 C C . GLY A 1 73 ? 3.287 -0.160 1.300 1.00 96.81 73 GLY A C 1
ATOM 528 O O . GLY A 1 73 ? 2.547 -0.389 0.340 1.00 96.81 73 GLY A O 1
ATOM 529 N N . ILE A 1 74 ? 3.478 1.077 1.768 1.00 97.12 74 ILE A N 1
ATOM 530 C CA . ILE A 1 74 ? 2.842 2.279 1.201 1.00 97.12 74 ILE A CA 1
ATOM 531 C C . ILE A 1 74 ? 3.874 3.116 0.448 1.00 97.12 74 ILE A C 1
ATOM 533 O O . ILE A 1 74 ? 4.915 3.461 1.003 1.00 97.12 74 ILE A O 1
ATOM 537 N N . ALA A 1 75 ? 3.596 3.478 -0.804 1.00 97.19 75 ALA A N 1
ATOM 538 C CA . ALA A 1 75 ? 4.511 4.262 -1.632 1.00 97.19 75 ALA A CA 1
ATOM 539 C C . ALA A 1 75 ? 4.809 5.644 -1.024 1.00 97.19 75 ALA A C 1
ATOM 541 O O . ALA A 1 75 ? 3.900 6.442 -0.786 1.00 97.19 75 ALA A O 1
ATOM 542 N N . MET A 1 76 ? 6.089 5.964 -0.839 1.00 97.19 76 MET A N 1
ATOM 543 C CA . MET A 1 76 ? 6.540 7.249 -0.281 1.00 97.19 76 MET A CA 1
ATOM 544 C C . MET A 1 76 ? 6.751 8.327 -1.342 1.00 97.19 76 MET A C 1
ATOM 546 O O . MET A 1 76 ? 6.814 9.519 -1.032 1.00 97.19 76 MET A O 1
ATOM 550 N N . GLU A 1 77 ? 6.820 7.915 -2.599 1.00 96.00 77 GLU A N 1
ATOM 551 C CA . GLU A 1 77 ? 7.080 8.762 -3.751 1.00 96.00 77 GLU A CA 1
ATOM 552 C C . GLU A 1 77 ? 6.268 8.289 -4.959 1.00 96.00 77 GLU A C 1
ATOM 554 O O . GLU A 1 77 ? 5.672 7.211 -4.946 1.00 96.00 77 GLU A O 1
ATOM 559 N N . LYS A 1 78 ? 6.223 9.126 -5.998 1.00 96.44 78 LYS A N 1
ATOM 560 C CA . LYS A 1 78 ? 5.647 8.746 -7.284 1.00 96.44 78 LYS A CA 1
ATOM 561 C C . LYS A 1 78 ? 6.755 8.196 -8.175 1.00 96.44 78 LYS A C 1
ATOM 563 O O . LYS A 1 78 ? 7.740 8.894 -8.391 1.00 96.44 78 LYS A O 1
ATOM 568 N N . GLN A 1 79 ? 6.546 7.019 -8.752 1.00 97.19 79 GLN A N 1
ATOM 569 C CA . GLN A 1 79 ? 7.417 6.449 -9.782 1.00 97.19 79 GLN A CA 1
ATOM 570 C C . GLN A 1 79 ? 6.584 5.935 -10.950 1.00 97.19 79 GLN A C 1
ATOM 572 O O . GLN A 1 79 ? 5.459 5.473 -10.763 1.00 97.19 79 GLN A O 1
ATOM 577 N N . ALA A 1 80 ? 7.130 6.037 -12.156 1.00 95.44 80 ALA A N 1
ATOM 578 C CA . ALA A 1 80 ? 6.498 5.529 -13.364 1.00 95.44 80 ALA A CA 1
ATOM 579 C C . ALA A 1 80 ? 7.448 4.567 -14.072 1.00 95.44 80 ALA A C 1
ATOM 581 O O . ALA A 1 80 ? 8.640 4.843 -14.179 1.00 95.44 80 ALA A O 1
ATOM 582 N N . VAL A 1 81 ? 6.890 3.471 -14.572 1.00 94.56 81 VAL A N 1
ATOM 583 C CA . VAL A 1 81 ? 7.556 2.545 -15.487 1.00 94.56 81 VAL A CA 1
ATOM 584 C C . VAL A 1 81 ? 6.933 2.776 -16.856 1.00 94.56 81 VAL A C 1
ATOM 586 O O . VAL A 1 81 ? 5.719 2.645 -17.035 1.00 94.56 81 VAL A O 1
ATOM 589 N N . THR A 1 82 ? 7.753 3.191 -17.812 1.00 95.38 82 THR A N 1
ATOM 590 C CA . THR A 1 82 ? 7.371 3.486 -19.195 1.00 95.38 82 THR A CA 1
ATOM 591 C C . THR A 1 82 ? 7.943 2.424 -20.130 1.00 95.38 82 THR A C 1
ATOM 593 O O . THR A 1 82 ? 8.644 1.514 -19.705 1.00 95.38 82 THR A O 1
ATOM 596 N N . SER A 1 83 ? 7.701 2.547 -21.436 1.00 94.25 83 SER A N 1
ATOM 597 C CA . SER A 1 83 ? 8.226 1.602 -22.431 1.00 94.25 83 SER A CA 1
ATOM 598 C C . SER A 1 83 ? 9.758 1.547 -22.531 1.00 94.25 83 SER A C 1
ATOM 600 O O . SER A 1 83 ? 10.283 0.730 -23.284 1.00 94.25 83 SER A O 1
ATOM 602 N N . VAL A 1 84 ? 10.483 2.429 -21.836 1.00 95.00 84 VAL A N 1
ATOM 603 C CA . VAL A 1 84 ? 11.953 2.440 -21.804 1.00 95.00 84 VAL A CA 1
ATOM 604 C C . VAL A 1 84 ? 12.491 1.464 -20.751 1.00 95.00 84 VAL A C 1
ATOM 606 O O . VAL A 1 84 ? 13.498 0.794 -20.984 1.00 95.00 84 VAL A O 1
ATOM 609 N N . GLU A 1 85 ? 11.804 1.325 -19.619 1.00 93.81 85 GLU A N 1
ATOM 610 C CA . GLU A 1 85 ? 12.228 0.513 -18.476 1.00 93.81 85 GLU A CA 1
ATOM 611 C C . GLU A 1 85 ? 11.788 -0.946 -18.650 1.00 93.81 85 GLU A C 1
ATOM 613 O O . GLU A 1 85 ? 10.913 -1.459 -17.959 1.00 93.81 85 GLU A O 1
ATOM 618 N N . THR A 1 86 ? 12.374 -1.613 -19.643 1.00 90.56 86 THR A N 1
ATOM 619 C CA . THR A 1 86 ? 11.944 -2.953 -20.077 1.00 90.56 86 THR A CA 1
ATOM 620 C C . THR A 1 86 ? 12.284 -4.071 -19.097 1.00 90.56 86 THR A C 1
ATOM 622 O O . THR A 1 86 ? 11.504 -5.017 -18.999 1.00 90.56 86 THR A O 1
ATOM 625 N N . ALA A 1 87 ? 13.408 -3.964 -18.382 1.00 90.19 87 ALA A N 1
ATOM 626 C CA . ALA A 1 87 ? 13.868 -4.978 -17.438 1.00 90.19 87 ALA A CA 1
ATOM 627 C C . ALA A 1 87 ? 13.292 -4.750 -16.039 1.00 90.19 87 ALA A C 1
ATOM 629 O O . ALA A 1 87 ? 13.199 -3.610 -15.573 1.00 90.19 87 ALA A O 1
ATOM 630 N N . ASP A 1 88 ? 12.980 -5.836 -15.343 1.00 89.38 88 ASP A N 1
ATOM 631 C CA . ASP A 1 88 ? 12.567 -5.768 -13.948 1.00 89.38 88 ASP A CA 1
ATOM 632 C C . ASP A 1 88 ? 13.646 -5.146 -13.060 1.00 89.38 88 ASP A C 1
ATOM 634 O O . ASP A 1 88 ? 14.848 -5.316 -13.281 1.00 89.38 88 ASP A O 1
ATOM 638 N N . GLY A 1 89 ? 13.215 -4.373 -12.064 1.00 90.06 89 GLY A N 1
ATOM 639 C CA . GLY A 1 89 ? 14.112 -3.637 -11.178 1.00 90.06 89 GLY A CA 1
ATOM 640 C C . GLY A 1 89 ? 14.838 -2.455 -11.829 1.00 90.06 89 GLY A C 1
ATOM 641 O O . GLY A 1 89 ? 15.645 -1.817 -11.157 1.00 90.06 89 GLY A O 1
ATOM 642 N N . SER A 1 90 ? 14.535 -2.105 -13.089 1.00 92.38 90 SER A N 1
ATOM 643 C CA . SER A 1 90 ? 15.049 -0.871 -13.718 1.00 92.38 90 SER A CA 1
ATOM 644 C C . SER A 1 90 ? 14.614 0.391 -12.968 1.00 92.38 90 SER A C 1
ATOM 646 O O . SER A 1 90 ? 15.298 1.412 -13.022 1.00 92.38 90 SER A O 1
ATOM 648 N N . VAL A 1 91 ? 13.480 0.315 -12.265 1.00 95.56 91 VAL A N 1
ATOM 649 C CA . VAL A 1 91 ? 12.969 1.368 -11.388 1.00 95.56 91 VAL A CA 1
ATOM 650 C C . VAL A 1 91 ? 12.812 0.808 -9.983 1.00 95.56 91 VAL A C 1
ATOM 652 O O . VAL A 1 91 ? 12.238 -0.263 -9.776 1.00 95.56 91 VAL A O 1
ATOM 655 N N . GLU A 1 92 ? 13.300 1.566 -9.009 1.00 96.62 92 GLU A N 1
ATOM 656 C CA . GLU A 1 92 ? 13.092 1.301 -7.592 1.00 96.62 92 GLU A CA 1
ATOM 657 C C . GLU A 1 92 ? 12.066 2.282 -7.030 1.00 96.62 92 GLU A C 1
ATOM 659 O O . GLU A 1 92 ? 12.018 3.447 -7.430 1.00 96.62 92 GLU A O 1
ATOM 664 N N . LEU A 1 93 ? 11.278 1.822 -6.065 1.00 97.62 93 LEU A N 1
ATOM 665 C CA . LEU A 1 93 ? 10.311 2.637 -5.347 1.00 97.62 93 LEU A CA 1
ATOM 666 C C . LEU A 1 93 ? 10.586 2.579 -3.850 1.00 97.62 93 LEU A C 1
ATOM 668 O O . LEU A 1 93 ? 10.700 1.499 -3.272 1.00 97.62 93 LEU A O 1
ATOM 672 N N . THR A 1 94 ? 10.630 3.741 -3.206 1.00 98.25 94 THR A N 1
ATOM 673 C CA . THR A 1 94 ? 10.662 3.818 -1.746 1.00 98.25 94 THR A CA 1
ATOM 674 C C . THR A 1 94 ? 9.265 3.591 -1.169 1.00 98.25 94 THR A C 1
ATOM 676 O O . THR A 1 94 ? 8.315 4.304 -1.504 1.00 98.25 94 THR A O 1
ATOM 679 N N . VAL A 1 95 ? 9.144 2.628 -0.259 1.00 97.88 95 VAL A N 1
ATOM 680 C CA . VAL A 1 95 ? 7.909 2.272 0.453 1.00 97.88 95 VAL A CA 1
ATOM 681 C C . VAL A 1 95 ? 8.102 2.383 1.961 1.00 97.88 95 VAL A C 1
ATOM 683 O O . VAL A 1 95 ? 9.188 2.116 2.475 1.00 97.88 95 VAL A O 1
ATOM 686 N N . ALA A 1 96 ? 7.052 2.770 2.680 1.00 97.88 96 ALA A N 1
ATOM 687 C CA . ALA A 1 96 ? 6.992 2.669 4.130 1.00 97.88 96 ALA A CA 1
ATOM 688 C C . ALA A 1 96 ? 6.705 1.232 4.555 1.00 97.88 96 ALA A C 1
ATOM 690 O O . ALA A 1 96 ? 5.788 0.598 4.029 1.00 97.88 96 ALA A O 1
ATOM 691 N N . LYS A 1 97 ? 7.472 0.757 5.537 1.00 96.69 97 LYS A N 1
ATOM 692 C CA . LYS A 1 97 ? 7.336 -0.589 6.105 1.00 96.69 97 LYS A CA 1
ATOM 693 C C . LYS A 1 97 ? 6.474 -0.628 7.364 1.00 96.69 97 LYS A C 1
ATOM 695 O O . LYS A 1 97 ? 6.017 -1.691 7.755 1.00 96.69 97 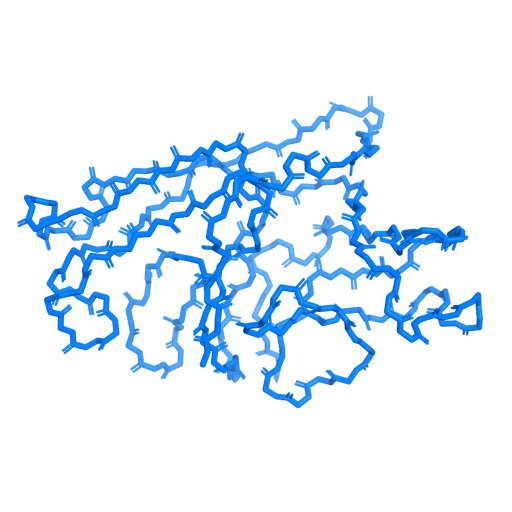LYS A O 1
ATOM 700 N N . ASN A 1 98 ? 6.316 0.509 8.031 1.00 97.56 98 ASN A N 1
ATOM 701 C CA . ASN A 1 98 ? 5.638 0.612 9.316 1.00 97.56 98 ASN A CA 1
ATOM 702 C C . ASN A 1 98 ? 4.811 1.904 9.412 1.00 97.56 98 ASN A C 1
ATOM 704 O O . ASN A 1 98 ? 4.707 2.686 8.459 1.00 97.56 98 ASN A O 1
ATOM 708 N N . GLY A 1 99 ? 4.219 2.112 10.588 1.00 97.31 99 GLY A N 1
ATOM 709 C CA . GLY A 1 99 ? 3.404 3.276 10.912 1.00 97.31 99 GLY A CA 1
ATOM 710 C C . GLY A 1 99 ? 1.911 3.056 10.697 1.00 97.31 99 GLY A C 1
ATOM 711 O O . GLY A 1 99 ? 1.468 2.043 10.156 1.00 97.31 99 GLY A O 1
ATOM 712 N N . VAL A 1 100 ? 1.138 4.045 11.138 1.00 98.06 100 VAL A N 1
ATOM 713 C CA . VAL A 1 100 ? -0.324 4.025 11.067 1.00 98.06 100 VAL A CA 1
ATOM 714 C C . VAL A 1 100 ? -0.776 4.961 9.961 1.00 98.06 100 VAL A C 1
ATOM 716 O O . VAL A 1 100 ? -0.532 6.167 10.027 1.00 98.06 100 VAL A O 1
ATOM 719 N N . TRP A 1 101 ? -1.430 4.415 8.946 1.00 97.88 101 TRP A N 1
ATOM 720 C CA . TRP A 1 101 ? -1.753 5.120 7.711 1.00 97.88 101 TRP A CA 1
ATOM 721 C C . TRP A 1 101 ? -3.252 5.357 7.587 1.00 97.88 101 TRP A C 1
ATOM 723 O O . TRP A 1 101 ? -4.057 4.467 7.857 1.00 97.88 101 TRP A O 1
ATOM 733 N N . ALA A 1 102 ? -3.626 6.565 7.167 1.00 96.69 102 ALA A N 1
ATOM 734 C CA . ALA A 1 102 ? -5.018 6.938 6.982 1.00 96.69 102 ALA A CA 1
ATOM 735 C C . ALA A 1 102 ? -5.562 6.450 5.630 1.00 96.69 102 ALA A C 1
ATOM 737 O O . ALA A 1 102 ? -5.033 6.767 4.554 1.00 96.69 102 ALA A O 1
ATOM 738 N N . PHE A 1 103 ? -6.675 5.725 5.687 1.00 95.38 103 PHE A N 1
ATOM 739 C CA . PHE A 1 103 ? -7.479 5.329 4.538 1.00 95.38 103 PHE A CA 1
ATOM 740 C C . PHE A 1 103 ? -8.889 5.892 4.653 1.00 95.38 103 PHE A C 1
ATOM 742 O O . PHE A 1 103 ? -9.379 6.034 5.771 1.00 95.38 103 PHE A O 1
ATOM 749 N N . PRO A 1 104 ? -9.561 6.234 3.535 1.00 93.31 104 PRO A N 1
ATOM 750 C CA . PRO A 1 104 ? -10.966 6.616 3.586 1.00 93.31 104 PRO A CA 1
ATOM 751 C C . PRO A 1 104 ? -11.761 5.558 4.349 1.00 93.31 104 PRO A C 1
ATOM 753 O O . PRO A 1 104 ? -11.689 4.378 4.013 1.00 93.31 104 PRO A O 1
ATOM 756 N N . LYS A 1 105 ? -12.502 5.991 5.374 1.00 89.19 105 LYS A N 1
ATOM 757 C CA . LYS A 1 105 ? -13.210 5.117 6.321 1.00 89.19 105 LYS A CA 1
ATOM 758 C C . LYS A 1 105 ? -14.068 4.032 5.658 1.00 89.19 105 LYS A C 1
ATOM 760 O O . LYS A 1 105 ? -14.209 2.940 6.200 1.00 89.19 105 LYS A O 1
ATOM 765 N N . ALA A 1 106 ? -14.644 4.336 4.494 1.00 85.06 106 ALA A N 1
ATOM 766 C CA . ALA A 1 106 ? -15.623 3.488 3.822 1.00 85.06 106 ALA A CA 1
ATOM 767 C C . ALA A 1 106 ? -16.732 3.052 4.806 1.00 85.06 106 ALA A C 1
ATOM 769 O O . ALA A 1 106 ? -17.342 3.908 5.446 1.00 85.06 106 ALA A O 1
ATOM 770 N N . SER A 1 107 ? -17.001 1.751 4.927 1.00 88.50 107 SER A N 1
ATOM 771 C CA . SER A 1 107 ? -17.999 1.187 5.845 1.00 88.50 107 SER A CA 1
ATOM 772 C C . SER A 1 107 ? -17.432 0.743 7.197 1.00 88.50 107 SER A C 1
ATOM 774 O O . SER A 1 107 ? -18.172 0.147 7.976 1.00 88.50 107 SER A O 1
ATOM 776 N N . LEU A 1 108 ? -16.144 0.983 7.468 1.00 94.44 108 LEU A N 1
ATOM 777 C CA . LEU A 1 108 ? -15.505 0.572 8.718 1.00 94.44 108 LEU A CA 1
ATOM 778 C C . LEU A 1 108 ? -16.084 1.358 9.902 1.00 94.44 108 LEU A C 1
ATOM 780 O O . LEU A 1 108 ? -16.404 2.549 9.796 1.00 94.44 108 LEU A O 1
ATOM 784 N N . ALA A 1 109 ? -16.205 0.692 11.044 1.00 94.75 109 ALA A N 1
ATOM 785 C CA . ALA A 1 109 ? -16.771 1.242 12.267 1.00 94.75 109 ALA A CA 1
ATOM 786 C C . ALA A 1 109 ? -15.865 0.993 13.482 1.00 94.75 109 ALA A C 1
ATOM 788 O O . ALA A 1 109 ? -14.959 0.167 13.460 1.00 94.75 109 ALA A O 1
ATOM 789 N N . ILE A 1 110 ? -16.151 1.686 14.591 1.00 94.94 110 ILE A N 1
ATOM 790 C CA . ILE A 1 110 ? -15.445 1.510 15.877 1.00 94.94 110 ILE A CA 1
ATOM 791 C C . ILE A 1 110 ? -15.516 0.051 16.364 1.00 94.94 110 ILE A C 1
ATOM 793 O O . ILE A 1 110 ? -14.623 -0.426 17.055 1.00 94.94 110 ILE A O 1
ATOM 797 N N . THR A 1 111 ? -16.564 -0.686 15.995 1.00 96.38 111 THR A N 1
ATOM 798 C CA . THR A 1 111 ? -16.706 -2.111 16.330 1.00 96.38 111 THR A CA 1
ATOM 799 C C . THR A 1 111 ? -15.701 -3.017 15.621 1.00 96.38 111 THR A C 1
ATOM 801 O O . THR A 1 111 ? -15.543 -4.157 16.044 1.00 96.38 111 THR A O 1
ATOM 804 N N . ASP A 1 112 ? -15.025 -2.525 14.580 1.00 96.81 112 ASP A N 1
ATOM 805 C CA . ASP A 1 112 ? -14.035 -3.273 13.800 1.00 96.81 112 ASP A CA 1
ATOM 806 C C . ASP A 1 112 ? -12.598 -3.043 14.299 1.00 96.81 112 ASP A C 1
ATOM 808 O O . ASP A 1 112 ? -11.650 -3.566 13.716 1.00 96.81 112 ASP A O 1
ATOM 812 N N . LEU A 1 113 ? -12.400 -2.241 15.354 1.00 97.81 113 LEU A N 1
ATOM 813 C CA . LEU A 1 113 ? -11.069 -1.991 15.915 1.00 97.81 113 LEU A CA 1
ATOM 814 C C . LEU A 1 113 ? -10.386 -3.312 16.303 1.00 97.81 113 LEU A C 1
ATOM 816 O O . LEU A 1 113 ? -10.982 -4.181 16.939 1.00 97.81 113 LEU A O 1
ATOM 820 N N . GLY A 1 114 ? -9.118 -3.454 15.917 1.00 97.75 114 GLY A N 1
ATOM 821 C CA . GLY A 1 114 ? -8.339 -4.681 16.078 1.00 97.75 114 GLY A CA 1
ATOM 822 C C . GLY A 1 114 ? -8.551 -5.730 14.979 1.00 97.75 114 GLY A C 1
ATOM 823 O O . GLY A 1 114 ? -7.842 -6.736 14.971 1.00 97.75 114 GLY A O 1
ATOM 824 N N . ALA A 1 115 ? -9.482 -5.522 14.041 1.00 97.31 115 ALA A N 1
ATOM 825 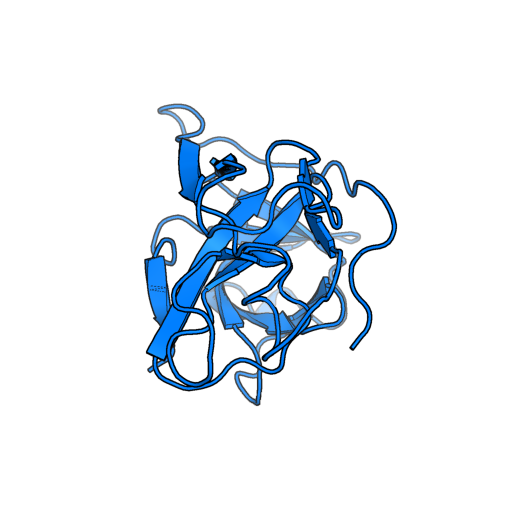C CA . ALA A 1 115 ? -9.659 -6.414 12.899 1.00 97.31 115 ALA A CA 1
ATOM 826 C C . ALA A 1 115 ? -8.530 -6.259 11.870 1.00 97.31 115 ALA A C 1
ATOM 828 O O . ALA A 1 115 ? -7.936 -5.187 11.715 1.00 97.31 115 ALA A O 1
ATOM 829 N N . VAL A 1 116 ? -8.275 -7.338 11.125 1.00 97.25 116 VAL A N 1
ATOM 830 C CA . VAL A 1 116 ? -7.421 -7.297 9.934 1.00 97.25 116 VAL A CA 1
ATOM 831 C C . VAL A 1 116 ? -8.135 -6.506 8.848 1.00 97.25 116 VAL A C 1
ATOM 833 O O . VAL A 1 116 ? -9.300 -6.771 8.543 1.00 97.25 116 VAL A O 1
ATOM 836 N N . ILE A 1 117 ? -7.422 -5.554 8.2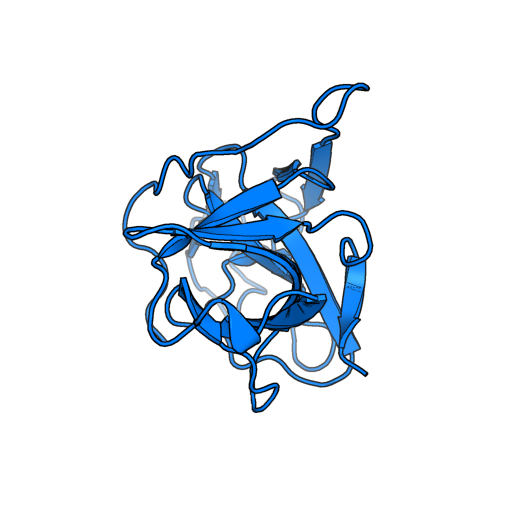58 1.00 97.19 117 ILE A N 1
ATOM 837 C CA . ILE A 1 117 ? -7.919 -4.743 7.158 1.00 97.19 117 ILE A CA 1
ATOM 838 C C . ILE A 1 117 ? -7.245 -5.151 5.861 1.00 97.19 117 ILE A C 1
ATOM 840 O O . ILE A 1 117 ? -6.029 -5.353 5.790 1.00 97.19 117 ILE A O 1
ATOM 844 N N . TYR A 1 118 ? -8.072 -5.233 4.829 1.00 95.62 118 TYR A N 1
ATOM 845 C CA . TYR A 1 118 ? -7.697 -5.613 3.489 1.00 95.62 118 TYR A CA 1
ATOM 846 C C . TYR A 1 118 ? -7.878 -4.433 2.538 1.00 95.62 118 TYR A C 1
ATOM 848 O O . TYR A 1 118 ? -8.905 -3.754 2.574 1.00 95.62 118 TYR A O 1
ATOM 856 N N . ALA A 1 119 ? -6.892 -4.188 1.684 1.00 93.88 119 ALA A N 1
ATOM 857 C CA . ALA A 1 119 ? -7.003 -3.274 0.558 1.00 93.88 119 ALA A CA 1
ATOM 858 C C . ALA A 1 119 ? -7.588 -3.998 -0.658 1.00 93.88 119 ALA A C 1
ATOM 860 O O . ALA A 1 119 ? -7.383 -5.194 -0.844 1.00 93.88 119 ALA A O 1
ATOM 861 N N . THR A 1 120 ? -8.314 -3.262 -1.487 1.00 91.25 120 THR A N 1
ATOM 862 C CA . THR A 1 120 ? -8.870 -3.734 -2.763 1.00 91.25 120 THR A CA 1
ATOM 863 C C . THR A 1 120 ? -8.131 -3.086 -3.934 1.00 91.25 120 THR A C 1
ATOM 865 O O . THR A 1 120 ? -7.437 -2.082 -3.763 1.00 91.25 120 THR A O 1
ATOM 868 N N . ASP A 1 121 ? -8.359 -3.585 -5.146 1.00 86.44 121 ASP A N 1
ATOM 869 C CA . ASP A 1 121 ? -7.844 -3.046 -6.418 1.00 86.44 121 ASP A CA 1
ATOM 870 C C . ASP A 1 121 ? -8.407 -1.656 -6.803 1.00 86.44 121 ASP A C 1
ATOM 872 O O . ASP A 1 121 ? -8.177 -1.156 -7.908 1.00 86.44 121 ASP A O 1
ATOM 876 N N . THR A 1 122 ? -9.189 -1.042 -5.910 1.00 82.88 122 THR A N 1
ATOM 877 C CA . THR A 1 122 ? -9.812 0.279 -6.077 1.00 82.88 122 THR A CA 1
ATOM 878 C C . THR A 1 122 ? -9.338 1.301 -5.047 1.00 82.88 122 THR A C 1
ATOM 880 O O . THR A 1 122 ? -9.961 2.352 -4.899 1.00 82.88 122 THR A O 1
ATOM 883 N N . ASP A 1 123 ? -8.255 1.004 -4.317 1.00 82.88 123 ASP A N 1
ATOM 884 C CA . ASP A 1 123 ? -7.727 1.848 -3.231 1.00 82.88 123 ASP A CA 1
ATOM 885 C C . ASP A 1 123 ? -8.675 1.981 -2.014 1.00 82.88 123 ASP A C 1
ATOM 887 O O . ASP A 1 123 ? -8.435 2.774 -1.098 1.00 82.88 123 ASP A O 1
ATOM 891 N N . ALA A 1 124 ? -9.754 1.190 -1.979 1.00 89.25 124 ALA A N 1
ATOM 892 C CA . ALA A 1 124 ? -10.657 1.074 -0.838 1.00 89.25 124 ALA A CA 1
ATOM 893 C C . ALA A 1 124 ? -10.192 -0.011 0.143 1.00 89.25 124 ALA A C 1
ATOM 895 O O . ALA A 1 124 ? -9.529 -0.973 -0.255 1.00 89.25 124 ALA A O 1
ATOM 896 N N . VAL A 1 125 ? -10.592 0.130 1.410 1.00 94.06 125 VAL A N 1
ATOM 897 C CA . VAL A 1 125 ? -10.293 -0.817 2.493 1.00 94.06 125 VAL A CA 1
ATOM 898 C C . VAL A 1 125 ? -11.553 -1.500 3.025 1.00 94.06 125 VAL A C 1
ATOM 900 O O . VAL A 1 125 ? -12.635 -0.913 3.025 1.00 94.06 125 VAL A O 1
ATOM 903 N N . THR A 1 126 ? -11.417 -2.747 3.471 1.00 95.06 126 THR A N 1
ATOM 904 C CA . THR A 1 126 ? -12.513 -3.608 3.940 1.00 95.06 126 THR A CA 1
ATOM 905 C C . THR A 1 126 ? -12.026 -4.599 5.003 1.00 95.06 126 THR A C 1
ATOM 907 O O . THR A 1 126 ? -10.833 -4.858 5.116 1.00 95.06 126 THR A O 1
ATOM 910 N N . THR A 1 127 ? -12.938 -5.188 5.776 1.00 95.44 127 THR A N 1
ATOM 911 C CA . THR A 1 127 ? -12.662 -6.322 6.683 1.00 95.44 127 THR A CA 1
ATOM 912 C C . THR A 1 127 ? -12.778 -7.685 5.989 1.00 95.44 127 THR A C 1
ATOM 914 O O . THR A 1 127 ? -12.547 -8.721 6.607 1.00 95.44 127 THR A O 1
ATOM 917 N N . THR A 1 128 ? -13.162 -7.709 4.708 1.00 93.25 128 THR A N 1
ATOM 918 C CA . THR A 1 128 ? -13.373 -8.943 3.935 1.00 93.25 128 THR A CA 1
ATOM 919 C C . THR A 1 128 ? -12.147 -9.285 3.093 1.00 93.25 128 THR A C 1
ATOM 921 O O . THR A 1 128 ? -11.669 -8.449 2.335 1.00 93.25 128 THR A O 1
ATOM 924 N N . SER A 1 129 ? -11.676 -10.530 3.169 1.00 90.94 129 SER A N 1
ATOM 925 C CA . SER A 1 129 ? -10.455 -10.983 2.486 1.00 90.94 129 SER A CA 1
ATOM 926 C C . SER A 1 129 ? -10.625 -11.362 1.012 1.00 90.94 129 SER A C 1
ATOM 928 O O . SER A 1 129 ? -9.636 -11.574 0.318 1.00 90.94 129 SER A O 1
ATOM 930 N N . THR A 1 130 ? -11.856 -11.501 0.517 1.00 90.94 130 THR A N 1
ATOM 931 C CA . THR A 1 130 ? -12.117 -11.994 -0.843 1.00 90.94 130 THR A CA 1
ATOM 932 C C . THR A 1 130 ? -11.476 -11.091 -1.898 1.00 90.94 130 THR A C 1
ATOM 934 O O . THR A 1 130 ? -11.915 -9.957 -2.080 1.00 90.94 130 THR A O 1
ATOM 937 N N . ASN A 1 131 ? -10.480 -11.625 -2.614 1.00 89.12 131 ASN A N 1
ATOM 938 C CA . ASN A 1 131 ? -9.707 -10.935 -3.656 1.00 89.12 131 ASN A CA 1
ATOM 939 C C . ASN A 1 131 ? -9.034 -9.636 -3.167 1.00 89.12 131 ASN A C 1
ATOM 941 O O . ASN A 1 131 ? -8.879 -8.684 -3.934 1.00 89.12 131 ASN A O 1
ATOM 945 N N . ALA A 1 132 ? -8.684 -9.574 -1.879 1.00 92.50 132 ALA A N 1
ATOM 946 C CA . ALA A 1 132 ? -8.196 -8.373 -1.214 1.00 92.50 132 ALA A CA 1
ATOM 947 C C . ALA A 1 132 ? -6.898 -8.656 -0.438 1.00 92.50 132 ALA A C 1
ATOM 949 O O . ALA A 1 132 ? -6.705 -9.733 0.123 1.00 92.50 132 ALA A O 1
ATOM 950 N N . MET A 1 133 ? -6.002 -7.672 -0.394 1.00 94.00 133 MET A N 1
ATOM 951 C CA . MET A 1 133 ? -4.664 -7.787 0.193 1.00 94.00 133 MET A CA 1
ATOM 952 C C . MET A 1 133 ? -4.703 -7.409 1.662 1.00 94.00 133 MET A C 1
ATOM 954 O O . MET A 1 133 ? -5.096 -6.291 1.975 1.00 94.00 133 MET A O 1
ATOM 958 N N . ALA A 1 134 ? -4.254 -8.280 2.564 1.00 95.56 134 ALA A N 1
ATOM 959 C CA . ALA A 1 134 ? -4.131 -7.921 3.974 1.00 95.56 134 ALA A CA 1
ATOM 960 C C . ALA A 1 134 ? -3.020 -6.873 4.154 1.00 95.56 134 ALA A C 1
ATOM 962 O O . ALA A 1 134 ? -1.862 -7.148 3.849 1.00 95.56 134 ALA A O 1
ATOM 963 N N . ILE A 1 135 ? -3.365 -5.685 4.652 1.00 96.56 135 ILE A N 1
ATOM 964 C CA . ILE A 1 135 ? -2.425 -4.555 4.756 1.00 96.56 135 ILE A CA 1
ATOM 965 C C . ILE A 1 135 ? -2.098 -4.150 6.192 1.00 96.56 135 ILE A C 1
ATOM 967 O O . ILE A 1 135 ? -1.146 -3.402 6.400 1.00 96.56 135 ILE A O 1
ATOM 971 N N . GLY A 1 136 ? -2.873 -4.594 7.183 1.00 97.38 136 GLY A N 1
ATOM 972 C CA . GLY A 1 136 ? -2.667 -4.146 8.555 1.00 97.38 136 GLY A CA 1
ATOM 973 C C . GLY A 1 136 ? -3.791 -4.479 9.523 1.00 97.38 136 GLY A C 1
ATOM 974 O O . GLY A 1 136 ? -4.750 -5.172 9.183 1.00 97.38 136 GLY A O 1
ATOM 975 N N . ILE A 1 137 ? -3.674 -3.933 10.731 1.00 98.06 137 ILE A N 1
ATOM 976 C CA . ILE A 1 137 ? -4.713 -3.947 11.767 1.00 98.06 137 ILE A CA 1
ATOM 977 C C . ILE A 1 137 ? -5.337 -2.558 11.884 1.00 98.06 137 ILE A C 1
ATOM 979 O O . ILE A 1 137 ? -4.625 -1.552 11.855 1.00 98.06 137 ILE A O 1
ATOM 983 N N . LEU A 1 138 ? -6.661 -2.490 12.041 1.00 98.12 138 LEU A N 1
ATOM 984 C CA . LEU A 1 138 ? -7.344 -1.234 12.346 1.00 98.12 138 LEU A CA 1
ATOM 985 C C . LEU A 1 138 ? -7.044 -0.802 13.787 1.00 98.12 138 LEU A C 1
ATOM 987 O O . LEU A 1 138 ? -7.482 -1.461 14.730 1.00 98.12 138 LEU A O 1
ATOM 991 N N . GLU A 1 139 ? -6.334 0.308 13.966 1.00 97.56 139 GLU A N 1
ATOM 992 C CA . GLU A 1 139 ? -5.987 0.827 15.296 1.00 97.56 139 GLU A CA 1
ATOM 993 C C . GLU A 1 139 ? -6.929 1.917 15.787 1.00 97.56 139 GLU A C 1
ATOM 995 O O . GLU A 1 139 ? -7.172 2.035 16.987 1.00 97.56 139 GLU A O 1
ATOM 1000 N N . ASP A 1 140 ? -7.428 2.739 14.869 1.00 97.69 140 ASP A N 1
ATOM 1001 C CA . ASP A 1 140 ? -8.236 3.903 15.205 1.00 97.69 140 ASP A CA 1
ATOM 1002 C C . ASP A 1 140 ? -9.173 4.247 14.044 1.00 97.69 140 ASP A C 1
ATOM 1004 O O . ASP A 1 140 ? -8.951 3.871 12.887 1.00 97.69 140 ASP A O 1
ATOM 1008 N N . ILE A 1 141 ? -10.247 4.964 14.350 1.00 96.75 141 ILE A N 1
ATOM 1009 C CA . ILE A 1 141 ? -11.218 5.405 13.361 1.00 96.75 141 ILE A CA 1
ATOM 1010 C C . ILE A 1 141 ? -11.808 6.746 13.776 1.00 96.75 141 ILE A C 1
ATOM 1012 O O . ILE A 1 141 ? -12.243 6.933 14.911 1.00 96.75 141 ILE A O 1
ATOM 1016 N N . ASP A 1 142 ? -11.858 7.674 12.831 1.00 95.00 142 ASP A N 1
ATOM 1017 C CA . ASP A 1 142 ? -12.532 8.953 13.009 1.00 95.00 142 ASP A CA 1
ATOM 1018 C C . ASP A 1 142 ? -13.674 9.107 11.992 1.00 95.00 142 ASP A C 1
ATOM 1020 O O . ASP A 1 142 ? -14.180 8.128 11.426 1.00 95.00 142 ASP A O 1
ATOM 1024 N N . ASP A 1 143 ? -14.167 10.327 11.807 1.00 93.44 143 ASP A N 1
ATOM 1025 C CA . ASP A 1 143 ? -15.263 10.602 10.876 1.00 93.44 143 ASP A CA 1
ATOM 1026 C C . ASP A 1 143 ? -14.839 10.486 9.405 1.00 93.44 143 ASP A C 1
ATOM 1028 O O . ASP A 1 143 ? -15.675 10.249 8.536 1.00 93.44 143 ASP A O 1
ATOM 1032 N N . THR A 1 144 ? -13.544 10.623 9.124 1.00 94.12 144 THR A N 1
ATOM 1033 C CA . THR A 1 144 ? -12.968 10.664 7.775 1.00 94.12 144 THR A CA 1
ATOM 1034 C C . THR A 1 144 ? -12.158 9.411 7.457 1.00 94.12 144 THR A C 1
ATOM 1036 O O . THR A 1 144 ? -12.236 8.886 6.340 1.00 94.12 144 THR A O 1
ATOM 1039 N N . TYR A 1 145 ? -11.386 8.917 8.425 1.00 96.38 145 TYR A N 1
ATOM 1040 C CA . TYR A 1 145 ? -10.340 7.934 8.200 1.00 96.38 145 TYR A CA 1
ATOM 1041 C C . TYR A 1 145 ? -10.467 6.691 9.074 1.00 96.38 145 TYR A C 1
ATOM 1043 O O . TYR A 1 145 ? -10.818 6.749 10.250 1.00 96.38 145 TYR A O 1
ATOM 1051 N N . ALA A 1 146 ? -10.097 5.567 8.469 1.00 97.19 146 ALA A N 1
ATOM 1052 C CA . ALA A 1 146 ? -9.639 4.368 9.143 1.00 97.19 146 ALA A CA 1
ATOM 1053 C C . ALA A 1 146 ? -8.107 4.417 9.228 1.00 97.19 146 ALA A C 1
ATOM 1055 O O . ALA A 1 146 ? -7.428 4.585 8.211 1.00 97.19 146 ALA A O 1
ATOM 1056 N N . TRP A 1 147 ? -7.570 4.299 10.438 1.00 97.94 147 TRP A N 1
ATOM 1057 C CA . TRP A 1 147 ? -6.141 4.362 10.723 1.00 97.94 147 TRP A CA 1
ATOM 1058 C C . TRP A 1 147 ? -5.600 2.948 10.896 1.00 97.94 147 TRP A C 1
ATOM 1060 O O . TRP A 1 147 ? -5.937 2.253 11.855 1.00 97.94 147 TRP A O 1
ATOM 1070 N N . ILE A 1 148 ? -4.785 2.515 9.938 1.00 98.06 148 ILE A N 1
ATOM 1071 C CA . ILE A 1 148 ? -4.360 1.121 9.805 1.00 98.06 148 ILE A CA 1
ATOM 1072 C C . ILE A 1 148 ? -2.866 1.025 10.087 1.00 98.06 148 ILE A C 1
ATOM 1074 O O . ILE A 1 148 ? -2.070 1.673 9.406 1.00 98.06 148 ILE A O 1
ATOM 1078 N N . ASN A 1 149 ? -2.488 0.219 11.078 1.00 97.94 149 ASN A N 1
ATOM 1079 C CA . ASN A 1 149 ? -1.092 -0.095 11.353 1.00 97.94 149 ASN A CA 1
ATOM 1080 C C . ASN A 1 149 ? -0.622 -1.238 10.459 1.00 97.94 149 ASN A C 1
ATOM 1082 O O . ASN A 1 149 ? -1.200 -2.327 10.468 1.00 97.94 149 ASN A O 1
ATOM 1086 N N . ILE A 1 150 ? 0.429 -0.964 9.692 1.00 97.38 150 ILE A N 1
ATOM 1087 C CA . ILE A 1 150 ? 0.940 -1.846 8.644 1.00 97.38 150 ILE A CA 1
ATOM 1088 C C . ILE A 1 150 ? 2.153 -2.691 9.072 1.00 97.38 150 ILE A C 1
ATOM 1090 O O . ILE A 1 150 ? 2.618 -3.526 8.299 1.00 97.38 150 ILE A O 1
ATOM 1094 N N . GLU A 1 151 ? 2.694 -2.462 10.273 1.00 94.69 151 GLU A N 1
ATOM 1095 C CA . GLU A 1 151 ? 4.023 -2.935 10.694 1.00 94.69 151 GLU A CA 1
ATOM 1096 C C . GLU A 1 151 ? 4.176 -4.464 10.641 1.00 94.69 151 GLU A C 1
ATOM 1098 O O . GLU A 1 151 ? 5.146 -4.967 10.076 1.00 94.69 151 GLU A O 1
ATOM 1103 N N . ASP A 1 152 ? 3.170 -5.208 11.106 1.00 93.94 152 ASP A N 1
ATOM 1104 C CA . ASP A 1 152 ? 3.183 -6.682 11.124 1.00 93.94 152 ASP A CA 1
ATOM 1105 C C . ASP A 1 152 ? 2.778 -7.336 9.786 1.00 93.94 152 ASP A C 1
ATOM 1107 O O . ASP A 1 152 ? 2.664 -8.564 9.684 1.00 93.94 152 ASP A O 1
ATOM 1111 N N . TYR A 1 153 ? 2.495 -6.527 8.761 1.00 95.56 153 TYR A N 1
ATOM 1112 C CA . TYR A 1 153 ? 1.995 -6.992 7.464 1.00 95.56 153 TYR A CA 1
ATOM 1113 C C . TYR A 1 153 ? 2.972 -6.736 6.322 1.00 95.56 153 TYR A C 1
ATOM 1115 O O . TYR A 1 153 ? 2.818 -7.326 5.253 1.00 95.56 153 TYR A O 1
ATOM 1123 N N . PHE A 1 154 ? 3.997 -5.909 6.524 1.00 94.81 154 PHE A N 1
ATOM 1124 C CA . PHE A 1 154 ? 5.021 -5.690 5.511 1.00 94.81 154 PHE A CA 1
ATOM 1125 C C . PHE A 1 154 ? 5.683 -7.011 5.085 1.00 94.81 154 PHE A C 1
ATOM 1127 O O . PHE A 1 154 ? 6.182 -7.769 5.915 1.00 94.81 154 PHE A O 1
ATOM 1134 N N . MET A 1 155 ? 5.698 -7.272 3.775 1.00 92.38 155 MET A N 1
ATOM 1135 C CA . MET A 1 155 ? 6.192 -8.500 3.134 1.00 92.38 155 MET A CA 1
ATOM 1136 C C . MET A 1 155 ? 5.498 -9.782 3.603 1.00 92.38 155 MET A C 1
ATOM 1138 O O . MET A 1 155 ? 6.014 -10.885 3.414 1.00 92.38 155 MET A O 1
ATOM 1142 N N . ARG A 1 156 ? 4.318 -9.660 4.211 1.00 88.94 156 ARG A N 1
ATOM 1143 C CA . ARG A 1 156 ? 3.518 -10.808 4.609 1.00 88.94 156 ARG A CA 1
ATOM 1144 C C . ARG A 1 156 ? 2.754 -11.341 3.405 1.00 88.94 156 ARG A C 1
ATOM 1146 O O . ARG A 1 156 ? 2.099 -10.580 2.696 1.00 88.94 156 ARG A O 1
ATOM 1153 N N . ALA A 1 157 ? 2.827 -12.655 3.216 1.00 83.88 157 ALA A N 1
ATOM 1154 C CA . ALA A 1 157 ? 2.039 -13.350 2.212 1.00 83.88 157 ALA A CA 1
ATOM 1155 C C . ALA A 1 157 ? 0.577 -13.482 2.640 1.00 83.88 157 ALA A C 1
ATOM 1157 O O . ALA A 1 157 ? 0.282 -13.731 3.817 1.00 83.88 157 ALA A O 1
ATOM 1158 N N . ILE A 1 158 ? -0.328 -13.364 1.670 1.00 83.94 158 ILE A N 1
ATOM 1159 C CA . ILE A 1 158 ? -1.719 -13.787 1.838 1.00 83.94 158 ILE A CA 1
ATOM 1160 C C . ILE A 1 158 ? -1.738 -15.303 2.061 1.00 83.94 158 ILE A C 1
ATOM 1162 O O . ILE A 1 158 ? -1.130 -16.054 1.294 1.00 83.94 158 ILE A O 1
ATOM 1166 N N . ALA A 1 159 ? -2.411 -15.720 3.136 1.00 75.81 159 ALA A N 1
ATOM 1167 C CA . ALA A 1 159 ? -2.584 -17.120 3.520 1.00 75.81 159 ALA A CA 1
ATOM 1168 C C . ALA A 1 159 ? -3.632 -17.847 2.666 1.00 75.81 159 ALA A C 1
ATOM 1170 O O . ALA A 1 159 ? -4.556 -17.180 2.149 1.00 75.81 159 ALA A O 1
#

Secondary structure (DSSP, 8-state):
-----S-----EE--TT---EEEEEBPPTTTGGGSS--EEE-TT-EEEE--SSS-SSEEES-S---TT-EEEEEESS-EEE-TT--STTSSEEEEE-SSEEEEE-TT--GGGTT-EEEE-TTS-EES--TT-EEEEEEEEE-SSEEEEE-GGGTTPBP-

Radius of gyration: 14.77 Å; chains: 1; bounding box: 33×29×41 Å

Foldseek 3Di:
DDFDPEAPVWDWDAPPVGWDKDKFWAFACQFPPNGNDKDKQHAFFWKKADPPPTTNGIDGLLFQDDFFIAGAAGFHHMDIHHNVRHHIRSDITMHTQWTWTWAFCPPPDPVQAQAFWWAHSNSHIDSDNGSTQGQAGFHDDDPTTGIGIRNVRRRNGDD

pLDDT: mean 91.12, std 8.67, range [50.03, 98.25]